Protein AF-A0A1Y1ZKH1-F1 (afdb_monomer_lite)

Secondary structure (DSSP, 8-state):
-HHHHHHHHHHHGGGHHHHHHHHHHHHHHHHHHHPPP-TT--HHHHHHHHHTT--GGGGGG-

Radius of gyration: 17.9 Å; chains: 1; bounding box: 38×16×42 Å

Organism: NCBI:txid1231657

Foldseek 3Di:
DVVCLVVCCVVPPPCVVVVVVVVVVVVVVCCQFPPADCPPDDPVVVVVCVVVVPGSNPNVVD

pLDDT: mean 75.26, std 9.67, range [55.16, 92.38]

InterPro domains:
  IPR005828 Major facilitator, sugar transporter-like [PF00083] (1-50)
  IPR036259 MFS transporter superfamily [G3DSA:1.20.1250.20] (1-52)

Structure (mmCIF, N/CA/C/O backbone):
data_AF-A0A1Y1ZKH1-F1
#
_entry.id   AF-A0A1Y1ZKH1-F1
#
loop_
_atom_site.group_PDB
_atom_site.id
_atom_site.type_symbol
_atom_site.label_atom_id
_atom_site.label_alt_id
_atom_site.label_comp_id
_atom_site.label_asym_id
_atom_site.label_entity_id
_atom_site.label_seq_id
_atom_site.pdbx_PDB_ins_code
_atom_site.Cartn_x
_atom_site.Cartn_y
_atom_site.Cartn_z
_atom_site.occupancy
_atom_site.B_iso_or_equiv
_atom_site.auth_seq_id
_atom_site.auth_comp_id
_atom_site.auth_asym_id
_atom_site.auth_atom_id
_atom_site.pdbx_PDB_model_num
ATOM 1 N N . ILE A 1 1 ? 14.147 -9.057 -3.318 1.00 58.34 1 ILE A N 1
ATOM 2 C CA . ILE A 1 1 ? 13.745 -7.957 -4.234 1.00 58.34 1 ILE A CA 1
ATOM 3 C C . ILE A 1 1 ? 14.922 -7.545 -5.117 1.00 58.34 1 ILE A C 1
ATOM 5 O O . ILE A 1 1 ? 14.810 -7.762 -6.311 1.00 58.34 1 ILE A O 1
ATOM 9 N N . SER A 1 2 ? 16.068 -7.126 -4.554 1.00 60.06 2 SER A N 1
ATOM 10 C CA . SER A 1 2 ? 17.268 -6.703 -5.317 1.00 60.06 2 SER A CA 1
ATOM 11 C C . SER A 1 2 ? 17.755 -7.696 -6.396 1.00 60.06 2 SER A C 1
ATOM 13 O O . SER A 1 2 ? 18.139 -7.286 -7.483 1.00 60.06 2 SER A O 1
ATOM 15 N N . PHE A 1 3 ? 17.645 -9.009 -6.152 1.00 64.31 3 PHE A N 1
ATOM 16 C CA . PHE A 1 3 ? 18.105 -10.051 -7.085 1.00 64.31 3 PHE A CA 1
ATOM 17 C C . PHE A 1 3 ? 17.346 -10.105 -8.429 1.00 64.31 3 PHE A C 1
ATOM 19 O O . PHE A 1 3 ? 17.916 -10.505 -9.436 1.00 64.31 3 PHE A O 1
ATOM 26 N N . PHE A 1 4 ? 16.077 -9.687 -8.465 1.00 60.59 4 PHE A N 1
ATOM 27 C CA . PHE A 1 4 ? 15.268 -9.669 -9.695 1.00 60.59 4 PHE A CA 1
ATOM 28 C C . PHE A 1 4 ? 15.126 -8.259 -10.287 1.00 60.59 4 PHE A C 1
ATOM 30 O O . PHE A 1 4 ? 14.741 -8.110 -11.444 1.00 60.59 4 PHE A O 1
ATOM 37 N N . SER A 1 5 ? 15.458 -7.218 -9.515 1.00 64.88 5 SER A N 1
ATOM 38 C CA . SER A 1 5 ? 15.319 -5.814 -9.919 1.00 64.88 5 SER A CA 1
ATOM 39 C C . SER A 1 5 ? 16.194 -5.459 -11.121 1.00 64.88 5 SER A C 1
ATOM 41 O O . SER A 1 5 ? 15.753 -4.710 -11.989 1.00 64.88 5 SER A O 1
ATOM 43 N N . THR A 1 6 ? 17.407 -6.013 -11.202 1.00 69.12 6 THR A N 1
ATOM 44 C CA . THR A 1 6 ? 18.342 -5.780 -12.314 1.00 69.12 6 THR A CA 1
ATOM 45 C C . THR A 1 6 ? 17.852 -6.401 -13.618 1.00 69.12 6 THR A C 1
ATOM 47 O O . THR A 1 6 ? 17.847 -5.708 -14.626 1.00 69.12 6 THR A O 1
ATOM 50 N N . PHE A 1 7 ? 17.341 -7.637 -13.605 1.00 66.94 7 PHE A N 1
ATOM 51 C CA . PHE A 1 7 ? 16.794 -8.291 -14.807 1.00 66.94 7 PHE A CA 1
ATOM 52 C C . PHE A 1 7 ? 15.602 -7.539 -15.419 1.00 66.94 7 PHE A C 1
ATOM 54 O O . PHE A 1 7 ? 15.471 -7.451 -16.639 1.00 66.94 7 PHE A O 1
ATOM 61 N N . ILE A 1 8 ? 14.734 -6.983 -14.571 1.00 68.38 8 ILE A N 1
ATOM 62 C CA . ILE A 1 8 ? 13.541 -6.249 -15.010 1.00 68.38 8 ILE A CA 1
ATOM 63 C C . ILE A 1 8 ? 13.916 -4.823 -15.448 1.00 68.38 8 ILE A C 1
ATOM 65 O O . ILE A 1 8 ? 13.384 -4.304 -16.423 1.00 68.38 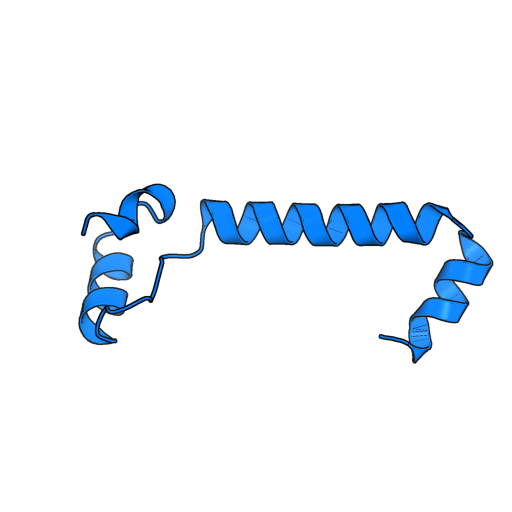8 ILE A O 1
ATOM 69 N N . THR A 1 9 ? 14.871 -4.177 -14.775 1.00 68.69 9 THR A N 1
ATOM 70 C CA . THR A 1 9 ? 15.347 -2.846 -15.196 1.00 68.69 9 THR A CA 1
ATOM 71 C C . THR A 1 9 ? 16.136 -2.916 -16.508 1.00 68.69 9 THR A C 1
ATOM 73 O O . THR A 1 9 ? 16.085 -1.976 -17.289 1.00 68.69 9 THR A O 1
ATOM 76 N N . ASP A 1 10 ? 16.813 -4.028 -16.798 1.00 68.69 10 ASP A N 1
ATOM 77 C CA . ASP A 1 10 ? 17.535 -4.225 -18.063 1.00 68.69 10 ASP A CA 1
ATOM 78 C C . ASP A 1 10 ? 16.583 -4.405 -19.262 1.00 68.69 10 ASP A C 1
ATOM 80 O O . ASP A 1 10 ? 16.833 -3.895 -20.347 1.00 68.69 10 ASP A O 1
ATOM 84 N N . THR A 1 11 ? 15.431 -5.051 -19.047 1.00 74.38 11 THR A N 1
ATOM 85 C CA . THR A 1 11 ? 14.424 -5.286 -20.099 1.00 74.38 11 THR A CA 1
ATOM 86 C C . THR A 1 11 ? 13.458 -4.124 -20.304 1.00 74.38 11 THR A C 1
ATOM 88 O O . THR A 1 11 ? 12.953 -3.942 -21.411 1.00 74.38 11 THR A O 1
ATOM 91 N N . ILE A 1 12 ? 13.162 -3.349 -19.255 1.00 74.50 12 ILE A N 1
ATOM 92 C CA . ILE A 1 12 ? 12.104 -2.328 -19.292 1.00 74.50 12 ILE A CA 1
ATOM 93 C C . ILE A 1 12 ? 12.591 -0.937 -18.835 1.00 74.50 12 ILE A C 1
ATOM 95 O O . ILE A 1 12 ? 11.805 0.007 -18.790 1.00 74.50 12 ILE A O 1
ATOM 99 N N . HIS A 1 13 ? 13.879 -0.758 -18.529 1.00 76.31 13 HIS A N 1
ATOM 100 C CA . HIS A 1 13 ? 14.491 0.526 -18.152 1.00 76.31 13 HIS A CA 1
ATOM 101 C C . HIS A 1 13 ? 13.667 1.301 -17.096 1.00 76.31 13 HIS A C 1
ATOM 103 O O . HIS A 1 13 ? 13.313 0.771 -16.041 1.00 76.31 13 HIS A O 1
ATOM 109 N N . TYR A 1 14 ? 13.323 2.563 -17.383 1.00 67.81 14 TYR A N 1
ATOM 110 C CA . TYR A 1 14 ? 12.554 3.450 -16.505 1.00 67.81 14 TYR A CA 1
ATOM 111 C C . TYR A 1 14 ? 11.106 2.992 -16.256 1.00 67.81 14 TYR A C 1
ATOM 113 O O . TYR A 1 14 ? 10.500 3.421 -15.273 1.00 67.81 14 TYR A O 1
ATOM 121 N N . PHE A 1 15 ? 10.546 2.093 -17.075 1.00 75.62 15 PHE A N 1
AT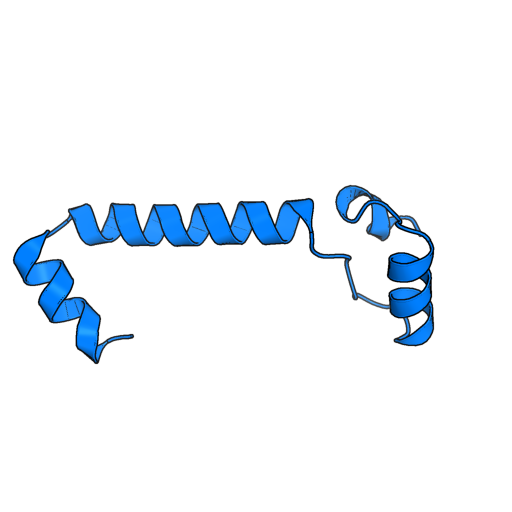OM 122 C CA . PHE A 1 15 ? 9.191 1.568 -16.861 1.00 75.62 15 PHE A CA 1
ATOM 123 C C . PHE A 1 15 ? 9.089 0.670 -15.622 1.00 75.62 15 PHE A C 1
ATOM 125 O O . PHE A 1 15 ? 7.990 0.484 -15.100 1.00 75.62 15 PHE A O 1
ATOM 132 N N . TYR A 1 16 ? 10.207 0.177 -15.077 1.00 75.44 16 TYR A N 1
ATOM 133 C CA . TYR A 1 16 ? 10.201 -0.480 -13.767 1.00 75.44 16 TYR A CA 1
ATOM 134 C C . TYR A 1 16 ? 9.622 0.433 -12.669 1.00 75.44 16 TYR A C 1
ATOM 136 O O . TYR A 1 16 ? 8.902 -0.035 -11.785 1.00 75.44 16 TYR A O 1
ATOM 144 N N . GLY A 1 17 ? 9.841 1.751 -12.773 1.00 79.56 17 GLY A N 1
ATOM 145 C CA . GLY A 1 17 ? 9.238 2.738 -11.876 1.00 79.56 17 GLY A CA 1
ATOM 146 C C . GLY A 1 17 ? 7.707 2.767 -11.946 1.00 79.56 17 GLY A C 1
ATOM 147 O O . GLY A 1 17 ? 7.056 2.927 -10.917 1.00 79.56 17 GLY A O 1
ATOM 148 N N . LEU A 1 18 ? 7.120 2.534 -13.126 1.00 82.88 18 LEU A N 1
ATOM 149 C CA . LEU A 1 18 ? 5.665 2.435 -13.306 1.00 82.88 18 LEU A CA 1
ATOM 150 C C . LEU A 1 18 ? 5.097 1.148 -12.702 1.00 82.88 18 LEU A C 1
ATOM 152 O O . LEU A 1 18 ? 4.036 1.186 -12.086 1.00 82.88 18 LEU A O 1
ATOM 156 N N . VAL A 1 19 ? 5.808 0.024 -12.822 1.00 83.31 19 VAL A N 1
ATOM 157 C CA . VAL A 1 19 ? 5.407 -1.244 -12.185 1.00 83.31 1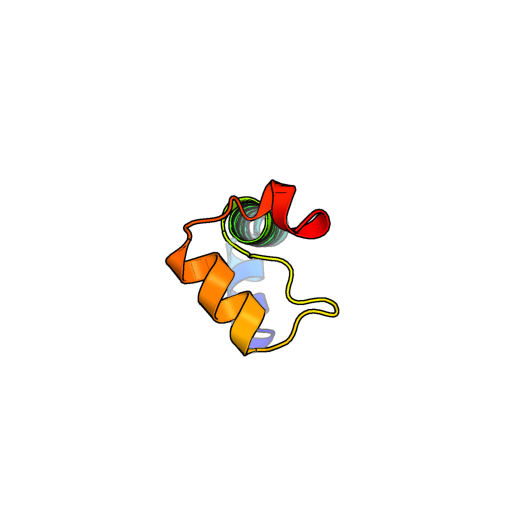9 VAL A CA 1
ATOM 158 C C . VAL A 1 19 ? 5.446 -1.115 -10.664 1.00 83.31 19 VAL A C 1
ATOM 160 O O . VAL A 1 19 ? 4.514 -1.534 -9.978 1.00 83.31 19 VAL A O 1
ATOM 163 N N . PHE A 1 20 ? 6.496 -0.484 -10.136 1.00 84.50 20 PHE A N 1
ATOM 164 C CA . PHE A 1 20 ? 6.608 -0.197 -8.711 1.00 84.50 20 PHE A CA 1
ATOM 165 C C . PHE A 1 20 ? 5.477 0.722 -8.232 1.00 84.50 20 PHE A C 1
ATOM 167 O O . PHE A 1 20 ? 4.786 0.385 -7.273 1.00 84.50 20 PHE A O 1
ATOM 174 N N . ALA A 1 21 ? 5.223 1.825 -8.942 1.00 86.88 21 ALA A N 1
ATOM 175 C CA . ALA A 1 21 ? 4.125 2.736 -8.628 1.00 86.88 21 ALA A CA 1
ATOM 176 C C . ALA A 1 21 ? 2.754 2.040 -8.691 1.00 86.88 21 ALA A C 1
ATOM 178 O O . ALA A 1 21 ? 1.930 2.236 -7.801 1.00 86.88 21 ALA A O 1
ATOM 179 N N . GLY A 1 22 ? 2.527 1.183 -9.690 1.00 89.12 22 GLY A N 1
ATOM 180 C CA . GLY A 1 22 ? 1.304 0.390 -9.816 1.00 89.12 22 GLY A CA 1
ATOM 181 C 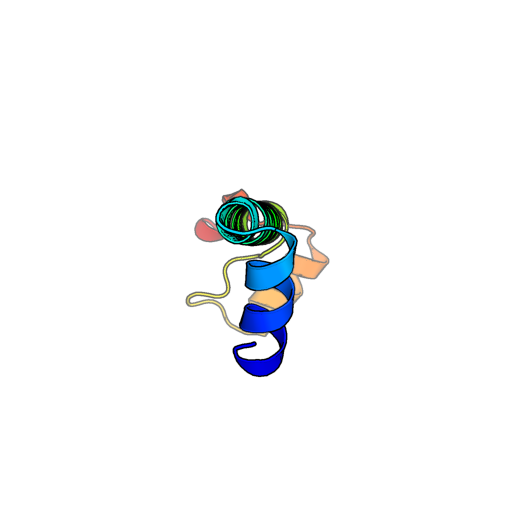C . GLY A 1 22 ? 1.116 -0.586 -8.655 1.00 89.12 22 GLY A C 1
ATOM 182 O O . GLY A 1 22 ? 0.028 -0.668 -8.091 1.00 89.12 22 GLY A O 1
ATOM 183 N N . CYS A 1 23 ? 2.184 -1.268 -8.237 1.00 89.81 23 CYS A N 1
ATOM 184 C CA . CYS A 1 23 ? 2.155 -2.160 -7.079 1.00 89.81 23 CYS A CA 1
ATOM 185 C C . CYS A 1 23 ? 1.862 -1.392 -5.779 1.00 89.81 23 CYS A C 1
ATOM 187 O O . CYS A 1 23 ? 1.000 -1.797 -5.000 1.00 89.81 23 CYS A O 1
ATOM 189 N N . CYS A 1 24 ? 2.505 -0.237 -5.572 1.00 89.69 24 CYS A N 1
ATOM 190 C CA . CYS A 1 24 ? 2.232 0.632 -4.427 1.00 89.69 24 CYS A CA 1
ATOM 191 C C . CYS A 1 24 ? 0.791 1.156 -4.423 1.00 89.69 24 CYS A C 1
ATOM 193 O O . CYS A 1 24 ? 0.159 1.183 -3.371 1.00 89.69 24 CYS A O 1
ATOM 195 N N . PHE A 1 25 ? 0.254 1.542 -5.582 1.00 92.38 25 PHE A N 1
ATOM 196 C CA . PHE A 1 25 ? -1.121 2.022 -5.700 1.00 92.38 25 PHE A CA 1
ATOM 197 C C . PHE A 1 25 ? -2.149 0.909 -5.458 1.00 92.38 25 PHE A C 1
ATOM 199 O O . PHE A 1 25 ? -3.164 1.132 -4.795 1.00 92.38 25 PHE A O 1
ATOM 206 N N . ALA A 1 26 ? -1.875 -0.301 -5.948 1.00 92.12 26 ALA A N 1
ATOM 207 C CA . ALA A 1 26 ? -2.701 -1.473 -5.683 1.00 92.12 26 ALA A CA 1
ATOM 208 C C . ALA A 1 26 ? -2.703 -1.820 -4.188 1.00 92.12 26 ALA A C 1
ATOM 210 O O . ALA A 1 26 ? -3.768 -2.023 -3.611 1.00 92.12 26 ALA A O 1
ATOM 211 N N . LEU A 1 27 ? -1.529 -1.811 -3.547 1.00 90.50 27 LEU A N 1
ATOM 212 C CA . LEU A 1 27 ? -1.404 -2.030 -2.107 1.00 90.50 27 LEU A CA 1
ATOM 213 C C . LEU A 1 27 ? -2.141 -0.950 -1.308 1.00 90.50 27 LEU A C 1
ATOM 215 O O . LEU A 1 27 ? -2.888 -1.278 -0.394 1.00 90.50 27 LEU A O 1
ATOM 219 N N . PHE A 1 28 ? -1.968 0.322 -1.673 1.00 90.25 28 PHE A N 1
ATOM 220 C CA . PHE A 1 28 ? -2.677 1.440 -1.054 1.00 90.25 28 PHE A CA 1
ATOM 221 C C . PHE A 1 28 ? -4.193 1.260 -1.155 1.00 90.25 28 PHE A C 1
ATOM 223 O O . PHE A 1 28 ? -4.888 1.352 -0.149 1.00 90.25 28 PHE A O 1
ATOM 230 N N . SER A 1 29 ? -4.694 0.946 -2.351 1.00 88.56 29 SER A N 1
AT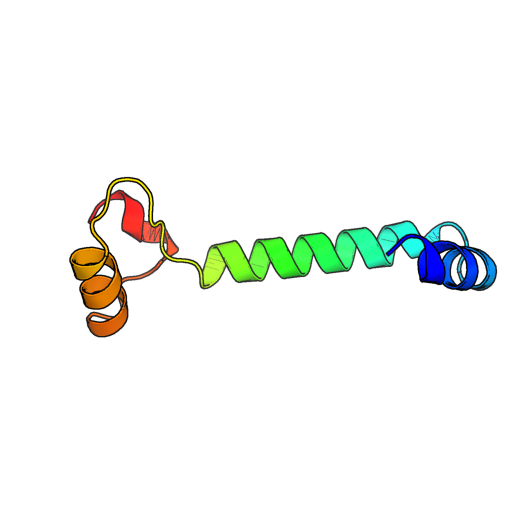OM 231 C CA . SER A 1 29 ? -6.123 0.717 -2.574 1.00 88.56 29 SER A CA 1
ATOM 232 C C . SER A 1 29 ? -6.628 -0.465 -1.743 1.00 88.56 29 SER A C 1
ATOM 234 O O . SER A 1 29 ? -7.653 -0.359 -1.079 1.00 88.56 29 SER A O 1
ATOM 236 N N . PHE A 1 30 ? -5.890 -1.577 -1.723 1.00 89.00 30 PHE A N 1
ATOM 237 C CA . PHE A 1 30 ? -6.262 -2.756 -0.944 1.00 89.00 30 PHE A CA 1
ATOM 238 C C . PHE A 1 30 ? -6.334 -2.454 0.558 1.00 89.00 30 PHE A C 1
ATOM 240 O O . PHE A 1 30 ? -7.333 -2.760 1.203 1.00 89.00 30 PHE A O 1
ATOM 247 N N . VAL A 1 31 ? -5.307 -1.805 1.109 1.00 87.00 31 VAL A N 1
ATOM 248 C CA . VAL A 1 31 ? -5.276 -1.426 2.527 1.00 87.00 31 VAL A CA 1
ATOM 249 C C . VAL A 1 31 ? -6.403 -0.445 2.850 1.00 87.00 31 VAL A C 1
ATOM 251 O O . VAL A 1 31 ? -7.106 -0.644 3.832 1.00 87.00 31 VAL A O 1
ATOM 254 N N . TYR A 1 32 ? -6.633 0.561 2.005 1.00 82.44 32 TYR A N 1
ATOM 255 C CA . TYR A 1 32 ? -7.673 1.568 2.224 1.00 82.44 32 TYR A CA 1
ATOM 256 C C . TYR A 1 32 ? -9.091 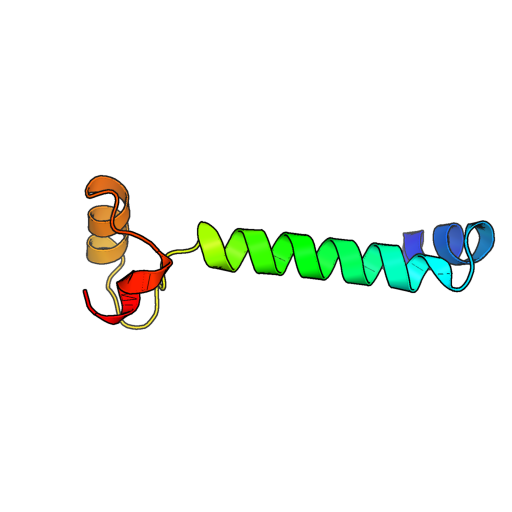0.979 2.261 1.00 82.44 32 TYR A C 1
ATOM 258 O O . TYR A 1 32 ? -9.913 1.409 3.066 1.00 82.44 32 TYR A O 1
ATOM 266 N N . PHE A 1 33 ? -9.389 0.002 1.399 1.00 82.44 33 PHE A N 1
ATOM 267 C CA . PHE A 1 33 ? -10.731 -0.577 1.313 1.00 82.44 33 PHE A CA 1
ATOM 268 C C . PHE A 1 33 ? -10.963 -1.787 2.220 1.00 82.44 33 PHE A C 1
ATOM 270 O O . PHE A 1 33 ? -12.115 -2.041 2.556 1.00 82.44 33 PHE A O 1
ATOM 277 N N . PHE A 1 34 ? -9.927 -2.546 2.591 1.00 78.94 34 PHE A N 1
ATOM 278 C CA . PHE A 1 34 ? -10.104 -3.839 3.271 1.00 78.94 34 PHE A CA 1
ATOM 279 C C . PHE A 1 34 ? -9.450 -3.939 4.650 1.00 78.94 34 PHE A C 1
ATOM 281 O O . PHE A 1 34 ? -9.787 -4.856 5.396 1.00 78.94 34 PHE A O 1
ATOM 288 N N . MET A 1 35 ? -8.527 -3.048 5.020 1.00 80.94 35 MET A N 1
ATOM 289 C CA . MET A 1 35 ? -7.855 -3.140 6.317 1.00 80.94 35 MET A CA 1
ATOM 290 C C . MET A 1 35 ? -8.618 -2.361 7.395 1.00 80.94 35 MET A C 1
ATOM 292 O O . MET A 1 35 ? -8.739 -1.143 7.312 1.00 80.94 35 MET A O 1
ATOM 296 N N . ILE A 1 36 ? -9.080 -3.061 8.436 1.00 76.44 36 ILE A N 1
ATOM 297 C CA . ILE A 1 36 ? -9.626 -2.454 9.661 1.00 76.44 36 ILE A CA 1
ATOM 298 C C . ILE A 1 36 ? -8.468 -1.936 10.527 1.00 76.44 36 ILE A C 1
ATOM 300 O O . ILE A 1 36 ? -7.450 -2.619 10.666 1.00 76.44 36 ILE A O 1
ATOM 304 N N . GLU A 1 37 ? -8.608 -0.742 11.111 1.00 76.94 37 GLU A N 1
ATOM 305 C CA . GLU A 1 37 ? -7.577 -0.144 11.969 1.00 76.94 37 GLU A CA 1
ATOM 306 C C . GLU A 1 37 ? -7.424 -0.915 13.301 1.00 76.94 37 GLU A C 1
ATOM 308 O O . GLU A 1 37 ? -8.357 -0.932 14.099 1.00 76.94 37 GLU A O 1
ATOM 313 N N . PRO A 1 38 ? -6.249 -1.506 13.606 1.00 68.25 38 PRO A N 1
ATOM 314 C CA . PRO A 1 38 ? -6.032 -2.247 14.853 1.00 68.25 38 PRO A CA 1
ATOM 315 C C . PRO A 1 38 ? -5.547 -1.354 16.011 1.00 68.25 38 PRO A C 1
ATOM 317 O O . PRO A 1 38 ? -5.151 -1.845 17.068 1.00 68.25 38 PRO A O 1
ATOM 320 N N . LYS A 1 39 ? -5.448 -0.035 15.807 1.00 66.94 39 LYS A N 1
ATOM 321 C CA . LYS A 1 39 ? -4.721 0.854 16.715 1.00 66.94 39 LYS A CA 1
ATOM 322 C C . LYS A 1 39 ? -5.525 1.108 17.992 1.00 66.94 39 LYS A C 1
ATOM 324 O O . LYS A 1 39 ? -6.508 1.833 17.977 1.00 66.94 39 LYS A O 1
ATOM 329 N N . GLY A 1 40 ? -5.038 0.575 19.112 1.00 67.25 40 GLY A N 1
ATOM 330 C CA . GLY A 1 40 ? -5.619 0.818 20.438 1.00 67.25 40 GLY A CA 1
ATOM 331 C C . GLY A 1 40 ? -6.833 -0.050 20.779 1.00 67.25 40 GLY A C 1
ATOM 332 O O . GLY A 1 40 ? -7.384 0.123 21.858 1.00 67.25 40 GLY A O 1
ATOM 333 N N . GLN A 1 41 ? -7.202 -0.980 19.896 1.00 68.94 41 GLN A N 1
ATOM 334 C CA . GLN A 1 41 ? -8.275 -1.956 20.090 1.00 68.94 41 GLN A CA 1
ATOM 335 C C . GLN A 1 41 ? -7.680 -3.284 20.574 1.00 68.94 41 GLN A C 1
ATOM 337 O O . GLN A 1 41 ? -6.564 -3.660 20.193 1.00 68.94 41 GLN A O 1
ATOM 342 N N . SER A 1 42 ? -8.410 -4.002 21.421 1.00 79.00 42 SER A N 1
ATOM 343 C CA . SER A 1 42 ? -8.040 -5.363 21.813 1.00 79.00 42 SER A CA 1
ATOM 344 C C . SER A 1 42 ? -8.237 -6.352 20.651 1.00 79.00 42 SER A C 1
ATOM 346 O O . SER A 1 42 ? -8.985 -6.097 19.708 1.00 79.00 42 SER A O 1
ATOM 348 N N . LEU A 1 43 ? -7.577 -7.516 20.710 1.00 76.44 43 LEU A N 1
ATOM 349 C CA . LEU A 1 43 ? -7.762 -8.587 19.714 1.00 76.44 43 LEU A CA 1
ATOM 350 C C . LEU A 1 43 ? -9.230 -9.046 19.610 1.00 76.44 43 LEU A C 1
ATOM 352 O O . LEU A 1 43 ? -9.667 -9.424 18.527 1.00 76.44 43 LEU A O 1
ATOM 356 N N . GLU A 1 44 ? -9.979 -8.983 20.713 1.00 78.88 44 GLU A N 1
ATOM 357 C CA . GLU A 1 44 ? -11.392 -9.372 20.779 1.00 78.88 44 GLU A CA 1
ATOM 358 C C . GLU A 1 44 ? -12.308 -8.348 20.096 1.00 78.88 44 GLU A C 1
ATOM 360 O O . GLU A 1 44 ? -13.250 -8.725 19.395 1.00 78.88 44 GLU A O 1
ATOM 365 N N . GLU A 1 45 ? -12.019 -7.050 20.230 1.00 74.25 45 GLU A N 1
ATOM 366 C CA . GLU A 1 45 ? -12.759 -6.012 19.506 1.00 74.25 45 GLU A CA 1
ATOM 367 C C . GLU A 1 45 ? -12.506 -6.091 18.000 1.00 74.25 45 GLU A C 1
ATOM 369 O O . GLU A 1 45 ? -13.451 -5.986 17.221 1.00 74.25 45 GLU A O 1
ATOM 374 N N . ILE A 1 46 ? -11.265 -6.358 17.576 1.00 76.56 46 ILE A N 1
ATOM 375 C CA . ILE A 1 46 ? -10.936 -6.548 16.156 1.00 76.56 46 ILE A CA 1
ATOM 376 C C . ILE A 1 46 ? -11.714 -7.740 15.576 1.00 76.56 46 ILE A C 1
ATOM 378 O O . ILE A 1 46 ? -12.308 -7.608 14.506 1.00 76.56 46 ILE A O 1
ATOM 382 N N . ASP A 1 47 ? -11.760 -8.879 16.277 1.00 79.25 47 ASP A N 1
ATOM 383 C CA . ASP A 1 47 ? -12.553 -10.047 15.856 1.00 79.25 47 ASP A CA 1
ATOM 384 C C . ASP A 1 47 ? -14.048 -9.699 15.747 1.00 79.25 47 ASP A C 1
ATOM 386 O O . ASP A 1 47 ? -14.695 -9.972 14.732 1.00 79.25 47 ASP A O 1
ATOM 390 N N . THR A 1 48 ? -14.571 -8.967 16.733 1.00 79.44 48 THR A N 1
ATOM 391 C CA . THR A 1 48 ? -15.962 -8.498 16.741 1.00 79.44 48 THR A CA 1
ATOM 392 C C . THR A 1 48 ? -16.260 -7.567 15.558 1.00 79.44 48 THR A C 1
ATOM 394 O O . THR A 1 48 ? -17.320 -7.685 14.941 1.00 79.44 48 THR A O 1
ATOM 397 N N . MET A 1 49 ? -15.330 -6.684 15.176 1.00 78.00 49 MET A N 1
ATOM 398 C CA . MET A 1 49 ? -15.486 -5.813 14.002 1.00 78.00 49 MET A CA 1
ATOM 399 C C . MET A 1 49 ? -15.541 -6.597 12.686 1.00 78.00 49 MET A C 1
ATOM 401 O O . MET A 1 49 ? -16.335 -6.243 11.807 1.00 78.00 49 MET A O 1
ATOM 405 N N . TYR A 1 50 ? -14.748 -7.667 12.551 1.00 76.75 50 TYR A N 1
ATOM 406 C CA . TYR A 1 50 ? -14.810 -8.552 11.383 1.00 76.75 50 TYR A CA 1
ATOM 407 C C . TYR A 1 50 ? -16.125 -9.343 11.339 1.00 76.75 50 TYR A C 1
ATOM 409 O O . TYR A 1 50 ? -16.736 -9.440 10.274 1.00 76.75 50 TYR A O 1
ATOM 417 N N . VAL A 1 51 ? -16.616 -9.844 12.479 1.00 81.50 51 VAL A N 1
ATOM 418 C CA . VAL A 1 51 ? -17.915 -10.542 12.563 1.00 81.50 51 VAL A CA 1
ATOM 419 C C . VAL A 1 51 ? -19.075 -9.600 12.220 1.00 81.50 51 VAL A C 1
ATOM 421 O O . VAL A 1 51 ? -19.952 -9.949 11.425 1.00 81.50 51 VAL A O 1
ATOM 424 N N . LEU A 1 52 ? -19.059 -8.379 12.760 1.00 79.19 52 LEU A N 1
ATOM 425 C CA . LEU A 1 52 ? -20.091 -7.361 12.538 1.00 79.19 52 LEU A CA 1
ATOM 426 C C . LEU A 1 52 ? -20.008 -6.676 11.163 1.00 79.19 52 LEU A C 1
ATOM 428 O O . LEU A 1 52 ? -20.855 -5.833 10.870 1.00 79.19 52 LEU A O 1
ATOM 432 N N . HIS A 1 53 ? -19.033 -7.034 10.316 1.00 72.94 53 HIS A N 1
ATOM 433 C CA . HIS A 1 53 ? -18.814 -6.429 8.996 1.00 72.94 53 HIS A CA 1
ATOM 434 C C . HIS A 1 53 ? -18.768 -4.890 9.055 1.00 72.94 53 HIS A C 1
ATOM 436 O O . HIS A 1 53 ? -19.333 -4.193 8.205 1.00 72.94 53 HIS A O 1
ATOM 442 N N . VAL A 1 54 ? -18.110 -4.347 10.085 1.00 71.62 54 VAL A N 1
ATOM 443 C CA . VAL A 1 54 ? -17.939 -2.897 10.233 1.00 71.62 54 VAL A CA 1
ATOM 444 C C . VAL A 1 54 ? -17.101 -2.382 9.068 1.00 71.62 54 VAL A C 1
ATOM 446 O O . VAL A 1 54 ? -16.105 -2.992 8.679 1.00 71.62 54 VAL A O 1
ATOM 449 N N . ASN A 1 55 ? -17.507 -1.252 8.487 1.00 73.19 55 ASN A N 1
ATOM 450 C CA . ASN A 1 55 ? -16.783 -0.681 7.361 1.00 73.19 55 ASN A CA 1
ATOM 451 C C . ASN A 1 55 ? -15.366 -0.253 7.812 1.00 73.19 55 ASN A C 1
ATOM 453 O O . ASN A 1 55 ? -15.258 0.600 8.703 1.00 73.19 55 ASN A O 1
ATOM 457 N N . PRO A 1 56 ? -14.297 -0.790 7.191 1.00 65.94 56 PRO A N 1
ATOM 458 C CA . PRO A 1 56 ? -12.910 -0.511 7.569 1.00 65.94 56 PRO A CA 1
ATOM 459 C C . PRO A 1 56 ? -12.547 0.977 7.472 1.00 65.94 56 PRO A C 1
ATOM 461 O O . PRO A 1 56 ? -11.712 1.457 8.228 1.00 65.94 56 PRO A O 1
ATOM 464 N N . ILE A 1 57 ? -13.227 1.747 6.614 1.00 67.50 57 ILE A N 1
ATOM 465 C CA . ILE A 1 57 ? -12.971 3.184 6.419 1.00 67.50 57 ILE A CA 1
ATOM 466 C C . ILE A 1 57 ? -13.439 4.014 7.628 1.00 67.50 57 ILE A C 1
ATOM 468 O O . ILE A 1 57 ? -12.900 5.084 7.909 1.00 67.50 57 ILE A O 1
ATOM 472 N N . THR A 1 58 ? -14.451 3.539 8.358 1.00 66.00 58 THR A N 1
ATOM 473 C CA . THR A 1 58 ? -15.034 4.246 9.511 1.00 66.00 58 THR A CA 1
ATOM 474 C C . THR A 1 58 ? -14.663 3.625 10.857 1.00 66.00 58 THR A C 1
ATOM 476 O O . THR A 1 58 ? -15.170 4.088 11.880 1.00 66.00 58 THR A O 1
ATOM 479 N N . SER A 1 59 ? -13.780 2.617 10.886 1.00 58.56 59 SER A N 1
ATOM 480 C CA . SER A 1 59 ? -13.453 1.860 12.106 1.00 58.56 59 SER A CA 1
ATOM 481 C C . SER A 1 59 ? -12.792 2.700 13.209 1.00 58.56 59 SER A C 1
ATOM 483 O O . SER A 1 59 ? -12.781 2.284 14.356 1.00 58.56 59 SER A O 1
ATOM 485 N N . VAL A 1 60 ? -12.298 3.905 12.896 1.00 59.38 60 VAL A N 1
ATOM 486 C CA . VAL A 1 60 ? -11.689 4.851 13.858 1.00 59.38 60 VAL A CA 1
ATOM 487 C C . VAL A 1 60 ? -12.686 5.365 14.910 1.00 59.38 60 VAL A C 1
ATOM 489 O O . VAL A 1 60 ? -12.285 5.840 15.969 1.00 59.38 60 VAL A O 1
ATOM 492 N N . LYS A 1 61 ? -13.992 5.335 14.613 1.00 57.16 61 LYS A N 1
ATOM 493 C CA . LYS A 1 61 ? -15.050 5.830 15.515 1.00 57.16 61 LYS A CA 1
ATOM 494 C C . LYS A 1 61 ? -15.771 4.723 16.292 1.00 57.16 61 LYS A C 1
ATOM 496 O O . LYS A 1 61 ? -16.744 5.048 16.972 1.00 57.16 61 LYS A O 1
ATOM 501 N N . TRP A 1 62 ? -15.361 3.466 16.120 1.00 55.16 62 TRP A N 1
ATOM 502 C CA . TRP A 1 62 ? -15.928 2.325 16.838 1.00 55.16 62 TRP A CA 1
ATOM 503 C C . TRP A 1 62 ? -15.285 2.227 18.219 1.00 55.16 62 TRP A C 1
ATOM 505 O O . TRP A 1 62 ? -16.051 2.228 19.204 1.00 55.16 62 TRP A O 1
#

Sequence (62 aa):
ISFFSTFITDTIHYFYGLVFAGCCFALFSFVYFFMIEPKGQSLEEIDTMYVLHVNPITSVKW